Protein AF-A0A357N5H6-F1 (afdb_monomer)

pLDDT: mean 87.53, std 8.75, range [53.56, 96.12]

Foldseek 3Di:
DFDQADDDPPDQADQADESVVRDDLPDPVLVVCVVVVNQKDWRHHDGPAAQWRYKTAIFGSPSDPPRGDDMDTDGHAAQVRHVVQVRDNVSVVVVVVVVVVVVVD

Nearest PDB structures (foldseek):
  3ooq-assembly1_E  TM=6.352E-01  e=6.185E-02  Thermotoga maritima MSB8

Solvent-accessible surface area (backbone atoms only — not comparable to full-atom values): 5976 Å² total; per-residue (Å²): 139,70,86,37,61,64,73,57,87,95,58,46,65,40,72,79,44,53,41,60,81,68,60,64,68,84,44,78,63,39,68,53,40,40,76,75,67,42,60,61,48,75,48,65,22,36,60,51,57,17,35,40,21,4,18,17,30,42,32,49,38,81,69,43,94,77,32,76,48,72,74,44,80,31,70,46,79,39,71,86,25,23,75,88,45,75,37,36,52,67,50,51,48,53,52,50,50,52,54,53,51,66,73,68,108

Secondary structure (DSSP, 8-state):
----EE--TT----TT-BGGGG--TT-THHHHHHHTT--EEEE--EESSSSEEEEEEEEE-S--S--EEEEEEEE--STTT-GGGTT-HHHHHHHHHHHHHHHH-

Structure (mmCIF, N/CA/C/O backbone):
data_AF-A0A357N5H6-F1
#
_entry.id   AF-A0A357N5H6-F1
#
loop_
_atom_site.group_PDB
_atom_site.id
_atom_site.type_symbol
_atom_site.label_atom_id
_atom_site.label_alt_id
_atom_site.label_comp_id
_atom_site.label_asym_id
_atom_site.label_entity_id
_atom_site.label_seq_id
_atom_site.pdbx_PDB_ins_code
_atom_site.Cartn_x
_atom_site.Cartn_y
_atom_site.Cartn_z
_atom_site.occupancy
_atom_site.B_iso_or_equiv
_atom_site.auth_seq_id
_atom_site.auth_comp_id
_atom_site.auth_asym_id
_atom_site.auth_atom_id
_atom_site.pdbx_PDB_model_num
ATOM 1 N N . THR A 1 1 ? 2.128 8.055 -14.127 1.00 53.56 1 THR A N 1
ATOM 2 C CA . THR A 1 1 ? 1.422 8.339 -12.862 1.00 53.56 1 THR A CA 1
ATOM 3 C C . THR A 1 1 ? 0.249 7.387 -12.783 1.00 53.56 1 THR A C 1
ATOM 5 O O . THR A 1 1 ? -0.405 7.204 -13.799 1.00 53.56 1 THR A O 1
ATOM 8 N N . VAL A 1 2 ? 0.074 6.689 -11.659 1.00 74.94 2 VAL A N 1
ATOM 9 C CA . VAL A 1 2 ? -1.033 5.737 -11.453 1.00 74.94 2 VAL A CA 1
ATOM 10 C C . VAL A 1 2 ? -2.074 6.415 -10.573 1.00 74.94 2 VAL A C 1
ATOM 12 O O . VAL A 1 2 ? -1.700 7.035 -9.575 1.00 74.94 2 VAL A O 1
ATOM 15 N N . ASP A 1 3 ? -3.350 6.294 -10.926 1.00 79.88 3 ASP A N 1
ATOM 16 C CA . ASP A 1 3 ? -4.442 6.729 -10.060 1.00 79.88 3 ASP A CA 1
ATOM 17 C C . ASP A 1 3 ? -4.528 5.791 -8.851 1.00 79.88 3 ASP A C 1
ATOM 19 O O . ASP A 1 3 ? -4.859 4.613 -8.969 1.00 79.88 3 ASP A O 1
ATOM 23 N N . SER A 1 4 ? -4.174 6.307 -7.675 1.00 83.56 4 SER A N 1
ATOM 24 C CA . SER A 1 4 ? -4.026 5.512 -6.451 1.00 83.56 4 SER A CA 1
ATOM 25 C C . SER A 1 4 ? -5.181 5.668 -5.467 1.00 83.56 4 SER A C 1
ATOM 27 O O . SER A 1 4 ? -5.103 5.148 -4.359 1.00 83.56 4 SER A O 1
ATOM 29 N N . THR A 1 5 ? -6.236 6.399 -5.831 1.00 80.06 5 THR A N 1
ATOM 30 C CA . THR A 1 5 ? -7.345 6.740 -4.928 1.00 80.06 5 THR A CA 1
ATOM 31 C C . THR A 1 5 ? -8.683 6.314 -5.523 1.00 80.06 5 THR A C 1
ATOM 33 O O . THR A 1 5 ? -8.975 6.630 -6.673 1.00 80.06 5 THR A O 1
ATOM 36 N N . LEU A 1 6 ? -9.529 5.671 -4.714 1.00 77.75 6 LEU A N 1
ATOM 37 C CA . LEU A 1 6 ? -10.918 5.346 -5.045 1.00 77.75 6 LEU A CA 1
ATOM 38 C C . LEU A 1 6 ? -11.873 6.012 -4.044 1.00 77.75 6 LEU A C 1
ATOM 40 O O . LEU A 1 6 ? -11.680 5.910 -2.832 1.00 77.75 6 LEU A O 1
ATOM 44 N N . LYS A 1 7 ? -12.933 6.661 -4.543 1.00 79.44 7 LYS A N 1
ATOM 45 C CA . LYS A 1 7 ? -14.013 7.235 -3.725 1.00 79.44 7 LYS A CA 1
ATOM 46 C C . LYS A 1 7 ? -15.371 6.908 -4.344 1.00 79.44 7 LYS A C 1
ATOM 48 O O . LYS A 1 7 ? -15.659 7.361 -5.446 1.00 79.44 7 LYS A O 1
ATOM 53 N N . ILE A 1 8 ? -16.207 6.146 -3.636 1.00 69.25 8 ILE A N 1
ATOM 54 C CA . ILE A 1 8 ? -17.574 5.807 -4.063 1.00 69.25 8 ILE A CA 1
ATOM 55 C C . ILE A 1 8 ? -18.529 5.973 -2.876 1.00 69.25 8 ILE A C 1
ATOM 57 O O . ILE A 1 8 ? -18.447 5.208 -1.922 1.00 69.25 8 ILE A O 1
ATOM 61 N N . GLY A 1 9 ? -19.445 6.943 -2.985 1.00 72.62 9 GLY A N 1
ATOM 62 C CA . GLY A 1 9 ? -20.684 7.065 -2.201 1.00 72.62 9 GLY A CA 1
ATOM 63 C C . GLY A 1 9 ? -20.626 6.650 -0.724 1.00 72.62 9 GLY A C 1
ATOM 64 O O . GLY A 1 9 ? -19.760 7.091 0.027 1.00 72.62 9 GLY A O 1
ATOM 65 N N . GLU A 1 10 ? -21.597 5.824 -0.326 1.00 70.25 10 GLU A N 1
ATOM 66 C CA . GLU A 1 10 ? -21.883 5.429 1.062 1.00 70.25 10 GLU A CA 1
ATOM 67 C C . GLU A 1 10 ? -20.937 4.360 1.636 1.00 70.25 10 GLU A C 1
ATOM 69 O O . GLU A 1 10 ? -21.008 4.075 2.829 1.00 70.25 10 GLU A O 1
ATOM 74 N N . GLN A 1 11 ? -20.032 3.785 0.829 1.00 70.88 11 GLN A N 1
ATOM 75 C CA . GLN A 1 11 ? -19.095 2.751 1.281 1.00 70.88 11 GLN A CA 1
ATOM 76 C C . GLN A 1 11 ? -17.643 3.262 1.269 1.00 70.88 11 GLN A C 1
ATOM 78 O O . GLN A 1 11 ? -16.914 3.089 0.287 1.00 70.88 11 GLN A O 1
ATOM 83 N N . PRO A 1 12 ? -17.193 3.890 2.369 1.00 71.75 12 PRO A N 1
ATOM 84 C CA . PRO A 1 12 ? -15.921 4.605 2.426 1.00 71.75 12 PRO A CA 1
ATOM 85 C C . PRO A 1 12 ? -14.695 3.700 2.594 1.00 71.75 12 PRO A C 1
ATOM 87 O O . PRO A 1 12 ? -13.576 4.161 2.367 1.00 71.75 12 PRO A O 1
ATOM 90 N N . LEU A 1 13 ? -14.882 2.442 3.010 1.00 81.12 13 LEU A N 1
ATOM 91 C CA . LEU A 1 13 ? -13.812 1.464 3.218 1.00 81.12 13 LEU A CA 1
ATOM 92 C C . LEU A 1 13 ? -13.865 0.407 2.113 1.00 81.12 13 LEU A C 1
ATOM 94 O O . LEU A 1 13 ? -14.874 -0.282 1.976 1.00 81.12 13 LEU A O 1
ATOM 98 N N . ARG A 1 14 ? -12.783 0.293 1.333 1.00 84.75 14 ARG A N 1
ATOM 99 C CA . ARG A 1 14 ? -12.658 -0.629 0.191 1.00 84.75 14 ARG A CA 1
ATOM 100 C C . ARG A 1 14 ? -11.349 -1.423 0.288 1.00 84.75 14 ARG A C 1
ATOM 102 O O . ARG A 1 14 ? -10.403 -1.120 -0.442 1.00 84.75 14 ARG A O 1
ATOM 109 N N . PRO A 1 15 ? -11.234 -2.389 1.221 1.00 89.50 15 PRO A N 1
ATOM 110 C CA . PRO A 1 15 ? -10.023 -3.203 1.364 1.00 89.50 15 PRO A CA 1
ATOM 111 C C . PRO A 1 15 ? -9.685 -4.006 0.099 1.00 89.50 15 PRO A C 1
ATOM 113 O O . PRO A 1 15 ? -8.551 -4.446 -0.055 1.00 89.50 15 PRO A O 1
ATOM 116 N N . GLU A 1 16 ? -10.636 -4.192 -0.814 1.00 90.69 16 GLU A N 1
ATOM 117 C CA . GLU A 1 16 ? -10.457 -4.862 -2.099 1.00 90.69 16 GLU A CA 1
ATOM 118 C C . GLU A 1 16 ? -9.890 -3.966 -3.212 1.00 90.69 16 GLU A C 1
ATOM 120 O O . GLU A 1 16 ? -9.472 -4.487 -4.244 1.00 90.69 16 GLU A O 1
ATOM 125 N N . PHE A 1 17 ? -9.878 -2.637 -3.042 1.00 92.94 17 PHE A N 1
ATOM 126 C CA . PHE A 1 17 ? -9.296 -1.737 -4.040 1.00 92.94 17 PHE A CA 1
ATOM 127 C C . PHE A 1 17 ? -7.797 -2.004 -4.154 1.00 92.94 17 PHE A C 1
ATOM 129 O O . PHE A 1 17 ? -7.077 -1.822 -3.182 1.00 92.94 17 PHE A O 1
ATOM 136 N N . ASP A 1 18 ? -7.324 -2.421 -5.323 1.00 93.75 18 ASP A N 1
ATOM 137 C CA . ASP A 1 18 ? -5.946 -2.859 -5.528 1.00 93.75 18 ASP A CA 1
ATOM 138 C C . ASP A 1 18 ? -5.246 -1.976 -6.565 1.00 93.75 18 ASP A C 1
ATOM 140 O O . ASP A 1 18 ? -5.525 -2.054 -7.764 1.00 93.75 18 ASP A O 1
ATOM 144 N N . VAL A 1 19 ? -4.309 -1.140 -6.103 1.00 94.00 19 VAL A N 1
ATOM 145 C CA . VAL A 1 19 ? -3.561 -0.223 -6.979 1.00 94.00 19 VAL A CA 1
ATOM 146 C C . VAL A 1 19 ? -2.579 -0.961 -7.895 1.00 94.00 19 VAL A C 1
ATOM 148 O O . VAL A 1 19 ? -2.148 -0.416 -8.911 1.00 94.00 19 VAL A O 1
ATOM 151 N N . THR A 1 20 ? -2.216 -2.208 -7.569 1.00 93.50 20 THR A N 1
ATOM 152 C CA . THR A 1 20 ? -1.245 -2.982 -8.356 1.00 93.50 20 THR A CA 1
ATOM 153 C C . THR A 1 20 ? -1.782 -3.347 -9.738 1.00 93.50 20 THR A C 1
ATOM 155 O O . THR A 1 20 ? -1.004 -3.455 -10.681 1.00 93.50 20 THR A O 1
ATOM 158 N N . LEU A 1 21 ? -3.108 -3.426 -9.891 1.00 92.19 21 LEU A N 1
ATOM 159 C CA . LEU A 1 21 ? -3.775 -3.699 -11.168 1.00 92.19 21 LEU A CA 1
ATOM 160 C C . LEU A 1 21 ? -3.549 -2.602 -12.214 1.00 92.19 21 LEU A C 1
ATOM 162 O O . LEU A 1 21 ? -3.641 -2.862 -13.410 1.00 92.19 21 LEU A O 1
ATOM 166 N N . ALA A 1 22 ? -3.253 -1.380 -11.773 1.00 91.69 22 ALA A N 1
ATOM 167 C CA . ALA A 1 22 ? -2.984 -0.250 -12.653 1.00 91.69 22 ALA A CA 1
ATOM 168 C C . ALA A 1 22 ? -1.483 -0.072 -12.962 1.00 91.69 22 ALA A C 1
ATOM 170 O O . ALA A 1 22 ? -1.095 0.869 -13.659 1.00 91.69 22 ALA A O 1
ATOM 171 N N . TYR A 1 23 ? -0.616 -0.952 -12.448 1.00 91.81 23 TYR A N 1
ATOM 172 C CA . TYR A 1 23 ? 0.810 -0.913 -12.747 1.00 91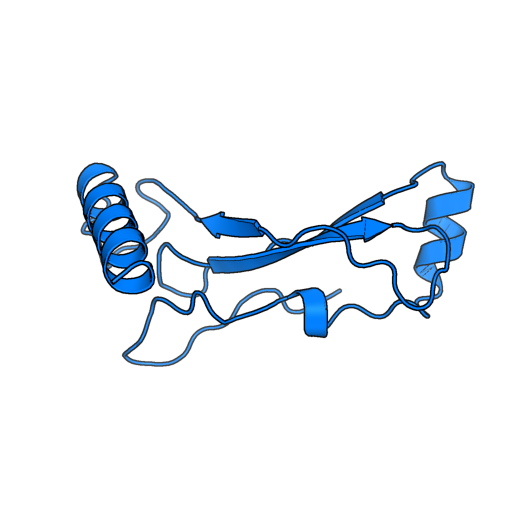.81 23 TYR A CA 1
ATOM 173 C C . TYR A 1 23 ? 1.098 -1.408 -14.169 1.00 91.81 23 TYR A C 1
ATOM 175 O O . TYR A 1 23 ? 0.636 -2.469 -14.579 1.00 91.81 23 TYR A O 1
ATOM 183 N N . ASN A 1 24 ? 1.922 -0.660 -14.909 1.00 92.31 24 ASN A N 1
ATOM 184 C CA . ASN A 1 24 ? 2.385 -1.053 -16.237 1.00 92.31 24 ASN A CA 1
ATOM 185 C C . ASN A 1 24 ? 3.847 -1.552 -16.182 1.00 92.31 24 ASN A C 1
ATOM 187 O O . ASN A 1 24 ? 4.755 -0.712 -16.143 1.00 92.31 24 ASN A O 1
ATOM 191 N N . PRO A 1 25 ? 4.102 -2.877 -16.246 1.00 91.56 25 PRO A N 1
ATOM 192 C CA . PRO A 1 25 ? 5.459 -3.431 -16.248 1.00 91.56 25 PRO A CA 1
ATOM 193 C C . PRO A 1 25 ? 6.244 -3.126 -17.534 1.00 91.56 25 PRO A C 1
ATOM 195 O O . PRO A 1 25 ? 7.466 -3.229 -17.544 1.00 91.56 25 PRO A O 1
ATOM 198 N N . ALA A 1 26 ? 5.574 -2.703 -18.611 1.00 91.94 26 ALA A N 1
ATOM 199 C CA . ALA A 1 26 ? 6.204 -2.298 -19.869 1.00 91.94 26 ALA A CA 1
ATOM 200 C C . ALA A 1 26 ? 6.533 -0.792 -19.924 1.00 91.94 26 ALA A C 1
AT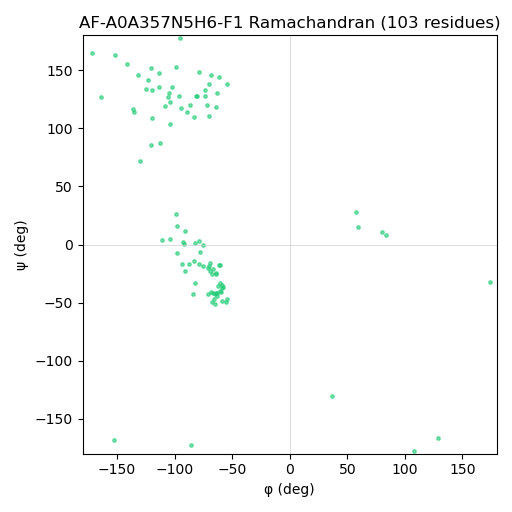OM 202 O O . ALA A 1 26 ? 6.831 -0.249 -20.989 1.00 91.94 26 ALA A O 1
ATOM 203 N N . SER A 1 27 ? 6.452 -0.081 -18.796 1.00 92.69 27 SER A N 1
ATOM 204 C CA . SER A 1 27 ? 6.755 1.349 -18.744 1.00 92.69 27 SER A CA 1
ATOM 205 C C . SER A 1 27 ? 8.216 1.640 -19.106 1.00 92.69 27 SER A C 1
ATOM 207 O O . SER A 1 27 ? 9.143 1.099 -18.504 1.00 92.69 27 SER A O 1
ATOM 209 N N . VAL A 1 28 ? 8.428 2.592 -20.020 1.00 94.25 28 VAL A N 1
ATOM 210 C CA . VAL A 1 28 ? 9.764 3.078 -20.422 1.00 94.25 28 VAL A CA 1
ATOM 211 C C . VAL A 1 28 ? 10.559 3.702 -19.271 1.00 94.25 28 VAL A C 1
ATOM 213 O O . VAL A 1 28 ? 11.776 3.828 -19.362 1.00 94.25 28 VAL A O 1
ATOM 216 N N . LEU A 1 29 ? 9.893 4.068 -18.171 1.00 92.25 29 LEU A N 1
ATOM 217 C CA . LEU A 1 29 ? 10.549 4.604 -16.978 1.00 92.25 29 LEU A CA 1
ATOM 218 C C . LEU A 1 29 ? 11.257 3.521 -16.152 1.00 92.25 29 LEU A C 1
ATOM 220 O O . LEU A 1 29 ? 12.128 3.851 -15.354 1.00 92.25 29 LEU A O 1
ATOM 224 N N . ILE A 1 30 ? 10.918 2.239 -16.338 1.00 94.12 30 ILE A N 1
ATOM 225 C CA . ILE A 1 30 ? 11.521 1.135 -15.577 1.00 94.12 30 ILE A CA 1
ATOM 226 C C . ILE A 1 30 ? 13.006 0.957 -15.947 1.00 94.12 30 ILE A C 1
ATOM 228 O O . ILE A 1 30 ? 13.833 0.971 -15.034 1.00 94.12 30 ILE A O 1
ATOM 232 N N . PRO A 1 31 ? 13.402 0.877 -17.239 1.00 93.25 31 PRO A N 1
ATOM 233 C CA . PRO A 1 31 ? 14.818 0.870 -17.614 1.00 93.25 31 PRO A CA 1
ATOM 234 C C . PRO A 1 31 ? 15.597 2.098 -17.129 1.00 93.25 31 PRO A C 1
ATOM 236 O O . PRO A 1 31 ? 16.746 1.955 -16.722 1.00 93.25 31 PRO A O 1
ATOM 239 N N . VAL A 1 32 ? 14.976 3.284 -17.134 1.00 95.19 32 VAL A N 1
ATOM 240 C CA . VAL A 1 32 ? 15.611 4.524 -16.651 1.00 95.19 32 VAL A CA 1
ATOM 241 C C . VAL A 1 32 ? 15.891 4.432 -15.150 1.00 95.19 32 VAL A C 1
ATOM 243 O O . VAL A 1 32 ? 17.034 4.578 -14.735 1.00 95.19 32 VAL A O 1
ATOM 246 N N . ALA A 1 33 ? 14.888 4.069 -14.346 1.00 93.44 33 ALA A N 1
ATOM 247 C CA . ALA A 1 33 ? 15.048 3.910 -12.900 1.00 93.44 33 ALA A CA 1
ATOM 248 C C . ALA A 1 33 ? 16.119 2.864 -12.532 1.00 93.44 33 ALA A C 1
ATOM 250 O O . ALA A 1 33 ? 16.859 3.046 -11.566 1.00 93.44 33 ALA A O 1
ATOM 251 N N . ARG A 1 34 ? 16.250 1.785 -13.319 1.00 93.62 34 ARG A N 1
ATOM 252 C CA . ARG A 1 34 ? 17.319 0.790 -13.134 1.00 93.62 34 ARG A CA 1
ATOM 253 C C . ARG A 1 34 ? 18.711 1.335 -13.417 1.00 93.62 34 ARG A C 1
ATOM 255 O O . ARG A 1 34 ? 19.638 0.963 -12.702 1.00 93.62 34 ARG A O 1
ATOM 262 N N . LEU A 1 35 ? 18.873 2.136 -14.473 1.00 95.38 35 LEU A N 1
ATOM 263 C CA . LEU A 1 35 ? 20.156 2.776 -14.788 1.00 95.38 35 LEU A CA 1
ATOM 264 C C . LEU A 1 35 ? 20.599 3.689 -13.638 1.00 95.38 35 LEU A C 1
ATOM 266 O O . LEU A 1 35 ? 21.784 3.729 -13.322 1.00 95.38 35 LEU A O 1
ATOM 270 N N . ASP A 1 36 ? 19.634 4.303 -12.952 1.00 94.81 36 ASP A N 1
ATOM 271 C CA . ASP A 1 36 ? 19.846 5.098 -11.738 1.00 94.81 36 ASP A CA 1
ATOM 272 C C . ASP A 1 36 ? 20.030 4.245 -10.459 1.00 94.81 36 ASP A C 1
ATOM 274 O O . ASP A 1 36 ? 20.165 4.779 -9.359 1.00 94.81 36 ASP A O 1
ATOM 278 N N . GLY A 1 37 ? 20.042 2.911 -10.571 1.00 95.44 37 GLY A N 1
ATOM 279 C CA . GLY A 1 37 ? 20.268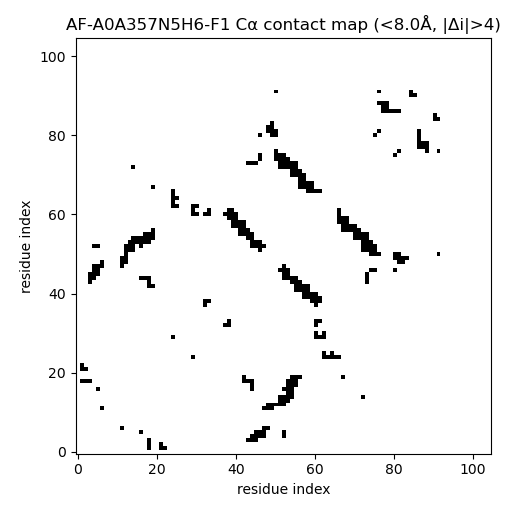 1.981 -9.458 1.00 95.44 37 GLY A CA 1
ATOM 280 C C . GLY A 1 37 ? 19.031 1.651 -8.611 1.00 95.44 37 GLY A C 1
ATOM 281 O O . GLY A 1 37 ? 19.152 0.970 -7.591 1.00 95.44 37 GLY A O 1
ATOM 282 N N . ILE A 1 38 ? 17.832 2.081 -9.013 1.00 95.88 38 ILE A N 1
ATOM 283 C CA . ILE A 1 38 ? 16.5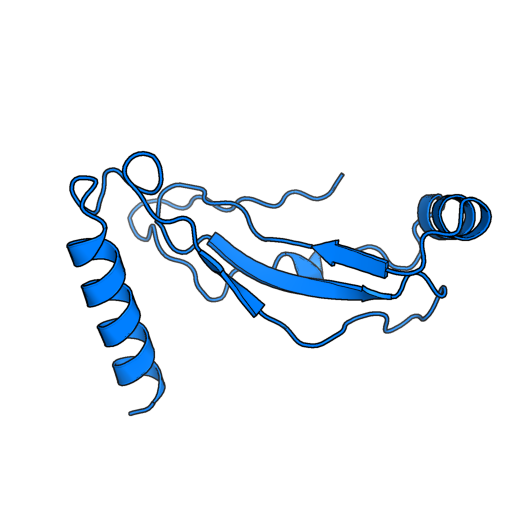82 1.794 -8.299 1.00 95.88 38 ILE A CA 1
ATOM 284 C C . ILE A 1 38 ? 16.071 0.404 -8.709 1.00 95.88 38 ILE A C 1
ATOM 286 O O . ILE A 1 38 ? 15.618 0.191 -9.832 1.00 95.88 38 ILE A O 1
ATOM 290 N N . GLY A 1 39 ? 16.134 -0.562 -7.787 1.00 94.00 39 GLY A N 1
ATOM 291 C CA . GLY A 1 39 ? 15.751 -1.960 -8.050 1.00 94.00 39 GLY A CA 1
ATOM 292 C C . GLY A 1 39 ? 14.304 -2.328 -7.706 1.00 94.00 39 GLY A C 1
ATOM 293 O O . GLY A 1 39 ? 13.808 -3.361 -8.158 1.00 94.00 39 GLY A O 1
ATOM 294 N N . PHE A 1 40 ? 13.617 -1.509 -6.911 1.00 94.44 40 PHE A N 1
ATOM 295 C CA . PHE A 1 40 ? 12.241 -1.760 -6.488 1.00 94.44 40 PHE A CA 1
ATOM 296 C C . PHE A 1 40 ? 11.497 -0.454 -6.210 1.00 94.44 40 PHE A C 1
ATOM 298 O O . PHE A 1 40 ? 12.102 0.598 -6.006 1.00 94.44 40 PHE A O 1
ATOM 305 N N . THR A 1 41 ? 10.173 -0.532 -6.168 1.00 92.88 41 THR A N 1
ATOM 306 C CA . THR A 1 41 ? 9.310 0.560 -5.712 1.00 92.88 41 THR A CA 1
ATOM 307 C C . THR A 1 41 ? 8.138 0.007 -4.911 1.00 92.88 41 THR A C 1
ATOM 309 O O . THR A 1 41 ? 7.767 -1.150 -5.082 1.00 92.88 41 THR A O 1
ATOM 312 N N . ALA A 1 42 ? 7.552 0.812 -4.029 1.00 93.12 42 ALA A N 1
ATOM 313 C CA . ALA A 1 42 ? 6.327 0.455 -3.326 1.00 93.12 42 ALA A CA 1
ATOM 314 C C . ALA A 1 42 ? 5.151 1.210 -3.950 1.00 93.12 42 ALA A C 1
ATOM 316 O O . ALA A 1 42 ? 5.145 2.440 -3.989 1.00 93.12 42 ALA A O 1
ATOM 317 N N . LEU A 1 43 ? 4.145 0.472 -4.415 1.00 93.94 43 LEU A N 1
ATOM 318 C CA . LEU A 1 43 ? 2.868 1.038 -4.828 1.00 93.94 43 LEU A CA 1
ATOM 319 C C . LEU A 1 43 ? 1.913 0.967 -3.647 1.00 93.94 43 LEU A C 1
ATOM 321 O O . LEU A 1 43 ? 1.598 -0.124 -3.180 1.00 93.94 43 LEU A O 1
ATOM 325 N N . GLY A 1 44 ? 1.473 2.125 -3.167 1.00 92.56 44 GLY A N 1
ATOM 326 C CA . GLY A 1 44 ? 0.508 2.231 -2.081 1.00 92.56 44 GLY A CA 1
ATOM 327 C C . GLY A 1 44 ? -0.807 2.817 -2.563 1.00 92.56 44 GLY A C 1
ATOM 328 O O . GLY A 1 44 ? -0.815 3.811 -3.292 1.00 92.56 44 GLY A O 1
ATOM 329 N N . ALA A 1 45 ? -1.915 2.217 -2.132 1.00 92.81 45 ALA A N 1
ATOM 330 C CA . ALA A 1 45 ? -3.223 2.839 -2.263 1.00 92.81 45 ALA A CA 1
ATOM 331 C C . ALA A 1 45 ? -3.315 4.065 -1.339 1.00 92.81 45 ALA A C 1
ATOM 333 O O . ALA A 1 45 ? -2.758 4.084 -0.237 1.00 92.81 45 ALA A O 1
ATOM 334 N N . ALA A 1 46 ? -4.040 5.085 -1.785 1.00 88.44 46 ALA A N 1
ATOM 335 C CA . ALA A 1 46 ? -4.304 6.313 -1.055 1.00 88.44 46 ALA A CA 1
ATOM 336 C C . ALA A 1 46 ? -5.793 6.426 -0.693 1.00 88.44 46 ALA A C 1
ATOM 338 O O . ALA A 1 46 ? -6.681 5.944 -1.394 1.00 88.44 46 ALA A O 1
ATOM 339 N N . THR A 1 47 ? -6.074 7.058 0.447 1.00 83.56 47 THR A N 1
ATOM 340 C CA . THR A 1 47 ? -7.434 7.162 0.991 1.00 83.56 47 THR A CA 1
ATOM 341 C C . THR A 1 47 ? -8.299 8.141 0.205 1.00 83.56 47 THR A C 1
ATOM 343 O O . THR A 1 47 ? -7.935 9.313 0.099 1.00 83.56 47 THR A O 1
ATOM 346 N N . GLY A 1 48 ? -9.483 7.704 -0.237 1.00 75.69 48 GLY A N 1
ATOM 347 C CA . GLY A 1 48 ? -10.491 8.560 -0.884 1.00 75.69 48 GLY A CA 1
ATOM 348 C C . GLY A 1 48 ? -11.620 9.065 0.027 1.00 75.69 48 GLY A C 1
ATOM 349 O O . GLY A 1 48 ? -12.414 9.906 -0.394 1.00 75.69 48 GLY A O 1
ATOM 350 N N . GLY A 1 49 ? -11.711 8.589 1.274 1.00 75.56 49 GLY A N 1
ATOM 351 C CA . GLY A 1 49 ? -12.744 9.019 2.233 1.00 75.56 49 GLY A CA 1
ATOM 352 C C . GLY A 1 49 ? -12.759 8.235 3.551 1.00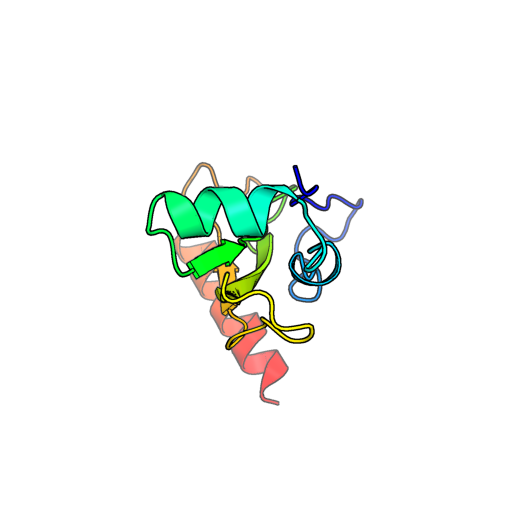 75.56 49 GLY A C 1
ATOM 353 O O . GLY A 1 49 ? -13.038 8.801 4.607 1.00 75.56 49 GLY A O 1
ATOM 354 N N . GLY A 1 50 ? -12.403 6.950 3.513 1.00 82.75 50 GLY A N 1
ATOM 355 C CA . GLY A 1 50 ? -12.176 6.126 4.701 1.00 82.75 50 GLY A CA 1
ATOM 356 C C . GLY A 1 50 ? -10.709 6.055 5.133 1.00 82.75 50 GLY A C 1
ATOM 357 O O . GLY A 1 50 ? -9.822 6.592 4.473 1.00 82.75 50 GLY A O 1
ATOM 358 N N . PHE A 1 51 ? -10.459 5.355 6.244 1.00 88.06 51 PHE A N 1
ATOM 359 C CA . PHE A 1 51 ? -9.114 5.143 6.797 1.00 88.06 51 PHE A CA 1
ATOM 360 C C . PHE A 1 51 ? -8.409 3.902 6.202 1.00 88.06 51 PHE A C 1
ATOM 362 O O . PHE A 1 51 ? -7.185 3.790 6.268 1.00 88.06 51 PHE A O 1
ATOM 369 N N . VAL A 1 52 ? -9.164 2.996 5.570 1.00 90.88 52 VAL A N 1
ATOM 370 C CA . VAL A 1 52 ? -8.640 1.894 4.748 1.00 90.88 52 VAL A CA 1
ATOM 371 C C . VAL A 1 52 ? -8.492 2.399 3.315 1.00 90.88 52 VAL A C 1
ATOM 373 O O . VAL A 1 52 ? -9.490 2.728 2.677 1.00 90.88 52 VAL A O 1
ATOM 376 N N . ALA A 1 53 ? -7.258 2.485 2.819 1.00 90.38 53 ALA A N 1
ATOM 377 C CA . ALA A 1 53 ? -6.973 3.019 1.489 1.00 90.38 53 ALA A CA 1
ATOM 378 C C . ALA A 1 53 ? -7.163 1.979 0.376 1.00 90.38 53 ALA A C 1
ATOM 380 O O . ALA A 1 53 ? -7.556 2.338 -0.728 1.00 90.38 53 ALA A O 1
ATOM 381 N N . GLY A 1 54 ? -6.877 0.710 0.674 1.00 92.88 54 GLY A N 1
ATOM 382 C CA . GLY A 1 54 ? -6.853 -0.390 -0.288 1.00 92.88 54 GLY A CA 1
ATOM 383 C C . GLY A 1 54 ? -5.551 -1.179 -0.188 1.00 92.88 54 GLY A C 1
ATOM 384 O O . GLY A 1 54 ? -4.797 -1.043 0.775 1.00 92.88 54 GLY A O 1
ATOM 385 N N . GLN A 1 55 ? -5.279 -2.011 -1.178 1.00 95.00 55 GLN A N 1
ATOM 386 C CA . GLN A 1 55 ? -4.095 -2.844 -1.294 1.00 95.00 55 GLN A CA 1
ATOM 387 C C . GLN A 1 55 ? -3.060 -2.216 -2.216 1.00 95.00 55 GLN A C 1
ATOM 389 O O . GLN A 1 55 ? -3.370 -1.479 -3.153 1.00 95.00 55 GLN A O 1
ATOM 394 N N . GLY A 1 56 ? -1.813 -2.563 -1.943 1.00 95.56 56 GLY A N 1
ATOM 395 C CA . GLY A 1 56 ? -0.668 -2.260 -2.776 1.00 95.56 56 GLY A CA 1
ATOM 396 C C . GLY A 1 56 ? 0.419 -3.307 -2.583 1.00 95.56 56 GLY A C 1
ATOM 397 O O . GLY A 1 56 ? 0.191 -4.350 -1.969 1.00 95.56 56 GLY A O 1
ATOM 398 N N . GLY A 1 57 ? 1.616 -3.039 -3.086 1.00 94.81 57 GLY A N 1
ATOM 399 C CA . GLY A 1 57 ? 2.705 -4.005 -3.018 1.00 94.81 57 GLY A CA 1
ATOM 400 C C . GLY A 1 57 ? 4.039 -3.439 -3.467 1.00 94.81 57 GLY A C 1
ATOM 401 O O . GLY A 1 57 ? 4.117 -2.379 -4.094 1.00 94.81 57 GLY A O 1
ATOM 402 N N . VAL A 1 58 ? 5.098 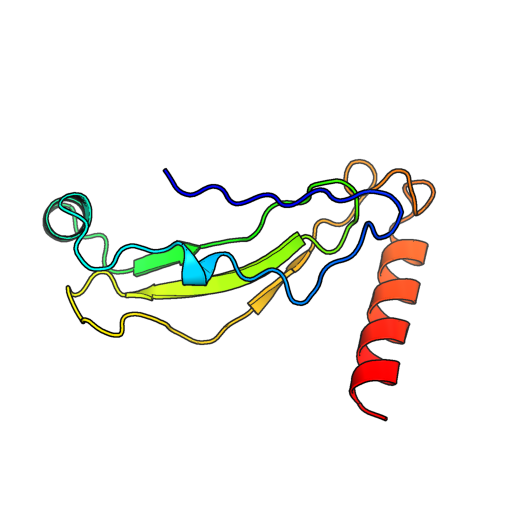-4.168 -3.132 1.00 94.50 58 VAL A N 1
ATOM 403 C CA . VAL A 1 58 ? 6.441 -3.887 -3.640 1.00 94.50 58 VAL A CA 1
ATOM 404 C C . VAL A 1 58 ? 6.561 -4.473 -5.042 1.00 94.50 58 VAL A C 1
ATOM 406 O O . VAL A 1 58 ? 6.289 -5.653 -5.242 1.00 94.50 58 VAL A O 1
ATOM 409 N N . MET A 1 59 ? 6.988 -3.650 -5.994 1.00 94.12 59 MET A N 1
ATOM 410 C CA . MET A 1 59 ? 7.263 -4.042 -7.371 1.00 94.12 59 MET A CA 1
ATOM 411 C C . MET A 1 59 ? 8.763 -4.117 -7.596 1.00 94.12 59 MET A C 1
ATOM 413 O O . MET A 1 59 ? 9.492 -3.169 -7.290 1.00 94.12 59 MET A O 1
ATOM 417 N N . ARG A 1 60 ? 9.220 -5.225 -8.177 1.00 94.19 60 ARG A N 1
ATOM 418 C CA . ARG A 1 60 ? 10.565 -5.316 -8.746 1.00 94.19 60 ARG A CA 1
ATOM 419 C C . ARG A 1 60 ? 10.636 -4.457 -10.001 1.00 94.19 60 ARG A C 1
ATOM 421 O O . ARG A 1 60 ? 9.733 -4.475 -10.827 1.00 94.19 60 ARG A O 1
ATOM 428 N N . LEU A 1 61 ? 11.732 -3.728 -10.165 1.00 94.88 61 LEU A N 1
ATOM 429 C CA . LEU A 1 61 ? 11.997 -2.950 -11.376 1.00 94.88 61 LEU A CA 1
ATOM 430 C C . LEU A 1 61 ? 12.946 -3.690 -12.319 1.00 94.88 61 LEU A C 1
ATOM 432 O O . LEU A 1 61 ? 13.657 -3.069 -13.087 1.00 94.88 61 LEU A O 1
ATOM 436 N N . ASP A 1 62 ? 12.988 -5.017 -12.275 1.00 91.31 62 ASP A N 1
ATOM 437 C CA . ASP A 1 62 ? 13.917 -5.858 -13.036 1.00 91.31 62 ASP A CA 1
ATOM 438 C C . ASP A 1 62 ? 13.485 -6.129 -14.490 1.00 91.31 62 ASP A C 1
ATOM 440 O O . ASP A 1 62 ? 14.201 -6.814 -15.221 1.00 91.31 62 ASP A O 1
ATOM 444 N N . GLY A 1 63 ? 12.351 -5.574 -14.921 1.00 86.62 63 GLY A N 1
ATOM 445 C CA . GLY A 1 63 ? 11.782 -5.787 -16.253 1.00 86.62 63 GLY A CA 1
ATOM 446 C C . GLY A 1 63 ? 11.016 -7.106 -16.406 1.00 86.62 63 GLY A C 1
ATOM 447 O O . GLY A 1 63 ? 10.682 -7.470 -17.531 1.00 86.62 63 GLY A O 1
ATOM 448 N N . SER A 1 64 ? 10.742 -7.823 -15.309 1.00 88.56 64 SER A N 1
ATOM 449 C CA . SER A 1 64 ? 9.871 -9.002 -15.323 1.00 88.56 64 SER A CA 1
ATOM 450 C C . SER A 1 64 ? 8.449 -8.639 -15.766 1.00 88.56 64 SER A C 1
ATOM 452 O O . SER A 1 64 ? 7.921 -7.587 -15.402 1.00 88.56 64 SER A O 1
ATOM 454 N N . ALA A 1 65 ? 7.803 -9.545 -16.506 1.00 88.00 65 ALA A N 1
ATOM 455 C CA . ALA A 1 65 ? 6.375 -9.447 -16.818 1.00 88.00 65 ALA A CA 1
ATOM 456 C C . ALA A 1 65 ? 5.488 -9.668 -15.579 1.00 88.00 65 ALA A C 1
ATOM 458 O O . ALA A 1 65 ? 4.358 -9.188 -15.547 1.00 88.00 65 ALA A O 1
ATOM 459 N N . ASP A 1 66 ? 6.021 -10.345 -14.558 1.00 90.50 66 ASP A N 1
ATOM 460 C CA . ASP A 1 66 ? 5.409 -10.494 -13.239 1.00 90.50 66 ASP A CA 1
ATOM 461 C C . ASP A 1 66 ? 6.352 -9.918 -12.166 1.00 90.50 66 ASP A C 1
ATOM 463 O O . ASP A 1 66 ? 7.223 -10.622 -11.641 1.00 90.50 66 ASP A O 1
ATOM 467 N N . PRO A 1 67 ? 6.287 -8.599 -11.915 1.00 92.50 67 PRO A N 1
ATOM 468 C CA . PRO A 1 67 ? 7.145 -7.931 -10.941 1.00 92.50 67 PRO A CA 1
ATOM 469 C C . PRO A 1 67 ? 6.523 -7.859 -9.539 1.00 92.50 67 PRO A C 1
ATOM 471 O O . PRO A 1 67 ? 7.140 -7.270 -8.643 1.00 92.50 67 PRO A O 1
ATOM 474 N N . ILE A 1 68 ? 5.312 -8.399 -9.349 1.00 92.31 68 ILE A N 1
ATOM 475 C CA . ILE A 1 68 ? 4.514 -8.234 -8.131 1.00 92.31 68 ILE A CA 1
ATOM 476 C C . ILE A 1 68 ? 5.118 -9.037 -6.975 1.00 92.31 68 ILE A C 1
ATOM 478 O O . ILE A 1 68 ? 5.236 -10.259 -7.017 1.00 92.31 68 ILE A O 1
ATOM 482 N N . GLY A 1 69 ? 5.485 -8.331 -5.905 1.00 90.69 69 GLY A N 1
ATOM 483 C CA . GLY A 1 69 ? 5.803 -8.924 -4.611 1.00 90.69 69 GLY A CA 1
ATOM 484 C C . GLY A 1 69 ? 4.561 -9.149 -3.734 1.00 90.69 69 GLY A C 1
ATOM 485 O O . GLY A 1 69 ? 3.426 -8.945 -4.171 1.00 90.69 69 GLY A O 1
ATOM 486 N N . PRO A 1 70 ? 4.754 -9.540 -2.461 1.00 91.88 70 PRO A N 1
ATOM 487 C CA . PRO A 1 70 ? 3.657 -9.701 -1.512 1.00 91.88 70 PRO A CA 1
ATOM 488 C C . PRO A 1 70 ? 2.805 -8.435 -1.388 1.00 91.88 70 PRO A C 1
ATOM 490 O O . PRO A 1 70 ? 3.325 -7.317 -1.312 1.00 91.88 70 PRO A O 1
ATOM 493 N N . ARG A 1 71 ? 1.485 -8.628 -1.341 1.00 92.12 71 ARG A N 1
ATOM 494 C CA . ARG A 1 71 ? 0.523 -7.539 -1.168 1.00 92.12 71 ARG A CA 1
ATOM 495 C C . ARG A 1 71 ? 0.452 -7.105 0.289 1.00 92.12 71 ARG A C 1
ATOM 497 O O . ARG A 1 71 ? 0.586 -7.919 1.201 1.00 92.12 71 ARG A O 1
ATOM 504 N N . ALA A 1 72 ? 0.185 -5.823 0.494 1.00 93.31 72 ALA A N 1
ATOM 505 C CA . ALA A 1 72 ? -0.062 -5.235 1.800 1.00 93.31 72 ALA A CA 1
ATOM 506 C C . ALA A 1 72 ? -1.318 -4.364 1.754 1.00 93.31 72 ALA A C 1
ATOM 508 O O . ALA A 1 72 ? -1.597 -3.709 0.747 1.00 93.31 72 ALA A O 1
ATOM 509 N N . LEU A 1 73 ? -2.058 -4.336 2.862 1.00 93.88 73 LEU A N 1
ATOM 510 C CA . LEU A 1 73 ? -3.147 -3.388 3.060 1.00 93.88 73 LEU A CA 1
ATOM 511 C C . LEU A 1 73 ? -2.569 -2.046 3.525 1.00 93.88 73 LEU A C 1
ATOM 513 O O . LEU A 1 73 ? -1.817 -1.986 4.497 1.00 93.88 73 LEU A O 1
ATOM 517 N N . PHE A 1 74 ? -2.941 -0.968 2.843 1.00 92.62 74 PHE A N 1
ATOM 518 C CA . PHE A 1 74 ? -2.543 0.395 3.163 1.00 92.62 74 PHE A CA 1
ATOM 519 C C . PHE A 1 74 ? -3.634 1.069 3.989 1.00 92.62 74 PHE A C 1
ATOM 521 O O . PHE A 1 74 ? -4.812 1.104 3.622 1.00 92.62 74 PHE A O 1
ATOM 528 N N . LEU A 1 75 ? -3.216 1.622 5.122 1.00 91.81 75 LEU A N 1
ATOM 529 C CA . LEU A 1 75 ? -4.076 2.301 6.077 1.00 91.81 75 LEU A CA 1
ATOM 530 C C . LEU A 1 75 ? -3.561 3.717 6.287 1.00 91.81 75 LEU A C 1
ATOM 532 O O . LEU A 1 75 ? -2.356 3.946 6.399 1.00 91.81 75 LEU A O 1
ATOM 536 N N . ARG A 1 76 ? -4.480 4.662 6.422 1.00 88.81 76 ARG A N 1
ATOM 537 C CA . ARG A 1 76 ? -4.189 5.978 6.978 1.00 88.81 76 ARG A CA 1
ATOM 538 C C . ARG A 1 76 ? -4.777 6.002 8.374 1.00 88.81 76 ARG A C 1
ATOM 540 O O . ARG A 1 76 ? -5.949 5.707 8.543 1.00 88.81 76 ARG A O 1
ATOM 547 N N . LEU A 1 77 ? -3.982 6.351 9.374 1.00 87.75 77 LEU A N 1
ATOM 548 C CA . LEU A 1 77 ? -4.440 6.454 10.759 1.00 87.75 77 LEU A CA 1
ATOM 549 C C . LEU A 1 77 ? -4.215 7.872 11.274 1.00 87.75 77 LEU A C 1
ATOM 551 O O . LEU A 1 77 ? -3.302 8.572 10.837 1.00 87.75 77 LEU A O 1
ATOM 555 N N . GLY A 1 78 ? -5.042 8.298 12.223 1.00 84.62 78 GLY A N 1
ATOM 556 C CA . GLY A 1 78 ? -4.964 9.624 12.829 1.00 84.62 78 GLY A CA 1
ATOM 557 C C . GLY A 1 78 ? -6.078 10.577 12.413 1.00 84.62 78 GLY A C 1
ATOM 558 O O . GLY A 1 78 ? -6.987 10.231 11.664 1.00 84.62 78 GLY A O 1
ATOM 559 N N . ALA A 1 79 ? -5.977 11.804 12.923 1.00 76.00 79 ALA A N 1
ATOM 560 C CA . ALA A 1 79 ? -7.013 12.833 12.830 1.00 76.00 79 ALA A CA 1
ATOM 561 C C . ALA A 1 79 ? -7.146 13.498 11.449 1.00 76.00 79 ALA A C 1
ATOM 563 O O . ALA A 1 79 ? -7.951 14.401 11.267 1.00 76.00 79 ALA A O 1
ATOM 564 N N . ALA A 1 80 ? -6.328 13.094 10.480 1.00 74.06 80 ALA A N 1
ATOM 565 C CA . ALA A 1 80 ? -6.491 13.482 9.083 1.00 74.06 80 ALA A CA 1
ATOM 566 C C . ALA A 1 80 ? -6.906 12.286 8.216 1.00 74.06 80 ALA A C 1
ATOM 568 O O . ALA A 1 80 ? -6.923 12.401 6.995 1.00 74.06 80 ALA A O 1
ATOM 569 N N . ALA A 1 81 ? -7.133 11.115 8.820 1.00 69.50 81 ALA A N 1
ATOM 570 C CA . ALA A 1 81 ? -7.354 9.882 8.082 1.00 69.50 81 ALA A CA 1
ATOM 571 C C . ALA A 1 81 ? -8.801 9.705 7.642 1.00 69.50 81 ALA A C 1
ATOM 573 O O . ALA A 1 81 ? -9.038 9.288 6.513 1.00 69.50 81 ALA A O 1
ATOM 574 N N . SER A 1 82 ? -9.759 10.003 8.521 1.00 69.12 82 SER A N 1
ATOM 575 C CA . SER A 1 82 ? -11.171 9.910 8.180 1.00 69.12 82 SER A CA 1
ATOM 576 C C . SER A 1 82 ? -12.034 10.668 9.181 1.00 69.12 82 SER A C 1
ATOM 578 O O . SER A 1 82 ? -11.990 10.412 10.385 1.00 69.12 82 SER A O 1
ATOM 580 N N . GLU A 1 83 ? -12.877 11.559 8.664 1.00 64.25 83 GLU A N 1
ATOM 581 C CA . GLU A 1 83 ? -13.927 12.217 9.451 1.00 64.25 83 GLU A CA 1
ATOM 582 C C . GLU A 1 83 ? -14.969 11.214 9.965 1.00 64.25 83 GLU A C 1
ATOM 584 O O . GLU A 1 83 ? -15.551 11.414 11.027 1.00 64.25 83 GLU A O 1
ATOM 589 N N . LEU A 1 84 ? -15.130 10.080 9.276 1.00 66.12 84 LEU A N 1
ATOM 590 C CA . LEU A 1 84 ? -16.115 9.046 9.598 1.00 66.12 84 LEU A CA 1
ATOM 591 C C . LEU A 1 84 ? -15.839 8.331 10.924 1.00 66.12 84 LEU A C 1
ATOM 593 O O . LEU A 1 84 ? -16.751 7.761 11.512 1.00 66.12 84 LEU A O 1
ATOM 597 N N . THR A 1 85 ? -14.599 8.365 11.419 1.00 69.88 85 THR A N 1
ATOM 598 C CA . THR A 1 85 ? -14.232 7.779 12.719 1.00 69.88 85 THR A CA 1
ATOM 599 C C . THR A 1 85 ? -14.180 8.825 13.835 1.00 69.88 85 THR A C 1
ATOM 601 O O . THR A 1 85 ? -13.525 8.603 14.856 1.00 69.88 85 THR A O 1
ATOM 604 N N . GLY A 1 86 ? -14.761 10.012 13.615 1.00 72.81 86 GLY A N 1
ATOM 605 C CA . GLY A 1 86 ? -14.692 11.138 14.552 1.00 72.81 86 GLY A CA 1
ATOM 606 C C . GLY A 1 86 ? -13.256 11.567 14.865 1.00 72.81 86 GLY A C 1
ATOM 607 O O . GLY A 1 86 ? -12.975 12.017 15.971 1.00 72.81 86 GLY A O 1
ATOM 608 N N . GLN A 1 87 ? -12.322 11.345 13.930 1.00 79.12 87 GLN A N 1
ATOM 609 C CA . GLN A 1 87 ? -10.881 11.580 14.101 1.00 79.12 87 GLN A CA 1
ATOM 610 C C . GLN A 1 87 ? -10.201 10.799 15.242 1.00 79.12 87 GLN A C 1
ATOM 612 O O . GLN A 1 87 ? -9.053 11.075 15.602 1.00 79.12 87 GLN A O 1
ATOM 617 N N . SER A 1 88 ? -10.863 9.770 15.778 1.00 87.00 88 SER A N 1
ATOM 618 C CA . SER A 1 88 ? -10.325 8.923 16.841 1.00 87.00 88 SER A CA 1
ATOM 619 C C . SER A 1 88 ? -9.493 7.767 16.285 1.00 87.00 88 SER A C 1
ATOM 621 O O . SER A 1 88 ? -10.002 6.892 15.582 1.00 87.00 88 SER A O 1
ATOM 623 N N . ARG A 1 89 ? -8.210 7.703 16.669 1.00 89.75 89 ARG A N 1
ATOM 624 C CA . ARG A 1 89 ? -7.343 6.545 16.371 1.00 89.75 89 ARG A CA 1
ATOM 625 C C . ARG A 1 89 ? -7.848 5.264 17.027 1.00 89.75 89 AR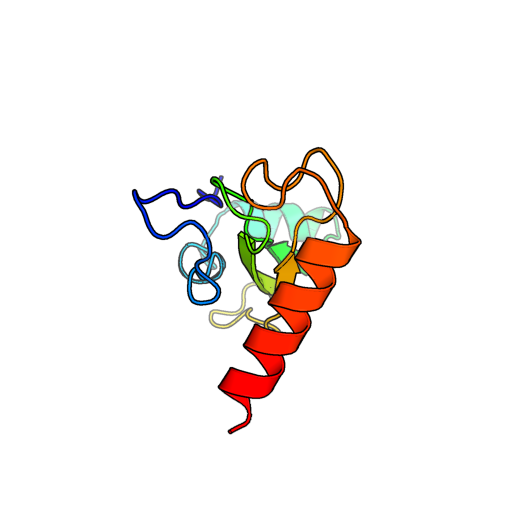G A C 1
ATOM 627 O O . ARG A 1 89 ? -7.729 4.199 16.437 1.00 89.75 89 ARG A O 1
ATOM 634 N N . ALA A 1 90 ? -8.418 5.368 18.228 1.00 90.06 90 ALA A N 1
ATOM 635 C CA . ALA A 1 90 ? -8.971 4.216 18.930 1.00 90.06 90 ALA A CA 1
ATOM 636 C C . ALA A 1 90 ? -10.159 3.621 18.160 1.00 90.06 90 ALA A C 1
ATOM 638 O O . ALA A 1 90 ? -10.226 2.408 17.995 1.00 90.06 90 ALA A O 1
ATOM 639 N N . ALA A 1 91 ? -11.035 4.470 17.607 1.00 89.38 91 ALA A N 1
ATOM 640 C CA . ALA A 1 91 ? -12.144 4.019 16.767 1.00 89.38 91 ALA A CA 1
ATOM 641 C C . ALA A 1 91 ? -11.652 3.355 15.470 1.00 89.38 91 ALA A C 1
ATOM 643 O O . ALA A 1 91 ? -12.148 2.298 15.096 1.00 89.38 91 ALA A O 1
ATOM 644 N N . GLN A 1 92 ? -10.636 3.928 14.813 1.00 90.38 92 GLN A N 1
ATOM 645 C CA . GLN A 1 92 ? -10.010 3.328 13.623 1.00 90.38 92 GLN A CA 1
ATOM 646 C C . GLN A 1 92 ? -9.420 1.946 13.929 1.00 90.38 92 GLN A C 1
ATOM 648 O O . GLN A 1 92 ? -9.558 1.022 13.132 1.00 90.38 92 GLN A O 1
ATOM 653 N N . TRP A 1 93 ? -8.788 1.790 15.095 1.00 91.56 93 TRP A N 1
ATOM 654 C CA . TRP A 1 93 ? -8.204 0.515 15.501 1.00 91.56 93 TRP A CA 1
ATOM 655 C C . TRP A 1 93 ? -9.261 -0.528 15.854 1.00 91.56 93 TRP A C 1
ATOM 657 O O . TRP A 1 93 ? -9.154 -1.662 15.404 1.00 91.56 93 TRP A O 1
ATOM 667 N N . MET A 1 94 ? -10.312 -0.130 16.575 1.00 92.75 94 MET A N 1
ATOM 668 C CA . MET A 1 94 ? -11.474 -0.978 16.855 1.00 92.75 94 MET A CA 1
ATOM 669 C C . MET A 1 94 ? -12.100 -1.511 15.559 1.00 92.75 94 MET A C 1
ATOM 671 O O . MET A 1 94 ? -12.285 -2.716 15.426 1.00 92.75 94 MET A O 1
ATOM 675 N N . LEU A 1 95 ? -12.365 -0.630 14.588 1.00 91.06 95 LEU A N 1
ATOM 676 C CA . LEU A 1 95 ? -12.935 -1.020 13.297 1.00 91.06 95 LEU A CA 1
ATOM 677 C C . LEU A 1 95 ? -11.998 -1.943 12.512 1.00 91.06 95 LEU A C 1
ATOM 679 O O . LEU A 1 95 ? -12.459 -2.919 11.935 1.00 91.06 95 LEU A O 1
ATOM 683 N N . LEU A 1 96 ? -10.687 -1.675 12.505 1.00 91.62 96 LEU A N 1
ATOM 684 C CA . LEU A 1 96 ? -9.739 -2.563 11.832 1.00 91.62 96 LEU A CA 1
ATOM 685 C C . LEU A 1 96 ? -9.712 -3.957 12.464 1.00 91.62 96 LEU A C 1
ATOM 687 O O . LEU A 1 96 ? -9.681 -4.940 11.732 1.00 91.62 96 LEU A O 1
ATOM 691 N N . GLN A 1 97 ? -9.697 -4.044 13.798 1.00 93.69 97 GLN A N 1
ATOM 692 C CA . GLN A 1 97 ? -9.733 -5.334 14.491 1.00 93.69 97 GLN A CA 1
ATOM 693 C C . GLN A 1 97 ? -10.998 -6.105 14.113 1.00 93.69 97 GLN A C 1
ATOM 695 O O . GLN A 1 97 ? -10.887 -7.232 13.647 1.00 93.69 97 GLN A O 1
ATOM 700 N N . GLN A 1 98 ? -12.165 -5.455 14.175 1.00 92.81 98 GLN A N 1
ATOM 701 C CA . GLN A 1 98 ? -13.428 -6.058 13.752 1.00 92.81 98 GLN A CA 1
ATOM 702 C C . GLN A 1 98 ? -13.364 -6.582 12.308 1.00 92.81 98 GLN A C 1
ATOM 704 O O . GLN A 1 98 ? -13.736 -7.722 12.062 1.00 92.81 98 GLN A O 1
ATOM 709 N N . MET A 1 99 ? -12.841 -5.795 11.360 1.00 91.44 99 MET A N 1
ATOM 710 C CA . MET A 1 99 ? -12.696 -6.235 9.965 1.00 91.44 99 MET A CA 1
ATOM 711 C C . MET A 1 99 ? -11.794 -7.469 9.824 1.00 91.44 99 MET A C 1
ATOM 713 O O . MET A 1 99 ? -12.061 -8.341 9.001 1.00 91.44 99 MET A O 1
ATOM 717 N N . VAL A 1 100 ? -10.699 -7.534 10.589 1.00 93.19 100 VAL A N 1
ATOM 718 C CA . VAL A 1 100 ? -9.779 -8.681 10.569 1.00 93.19 100 VAL A CA 1
ATOM 719 C C . VAL A 1 100 ? -10.440 -9.921 11.164 1.00 93.19 100 VAL A C 1
ATOM 721 O O . VAL A 1 100 ? -10.263 -11.007 10.615 1.00 93.19 100 VAL A O 1
ATOM 724 N N . ASP A 1 101 ? -11.190 -9.764 12.252 1.00 96.12 101 ASP A N 1
ATOM 725 C CA . ASP A 1 101 ? -11.908 -10.859 12.900 1.00 96.12 101 ASP A CA 1
ATOM 726 C C . ASP A 1 101 ? -13.018 -11.400 11.985 1.00 96.12 101 ASP A C 1
ATOM 728 O O . ASP A 1 101 ? -13.064 -12.599 11.721 1.00 96.12 101 ASP A O 1
ATOM 732 N N . GLU A 1 102 ? -13.829 -10.522 11.386 1.00 93.00 102 GLU A N 1
ATOM 733 C CA . GLU A 1 102 ? -14.858 -10.896 10.402 1.00 93.00 102 GLU A CA 1
ATOM 734 C C . GLU A 1 102 ? -14.269 -11.617 9.180 1.00 93.00 102 GLU A C 1
ATOM 736 O O . GLU A 1 102 ? -14.865 -12.561 8.663 1.00 93.00 102 GLU A O 1
ATOM 741 N N . ALA A 1 103 ? -13.081 -11.210 8.721 1.00 90.81 103 ALA A N 1
ATOM 742 C CA . ALA A 1 103 ? -12.402 -11.859 7.602 1.00 90.81 103 ALA A CA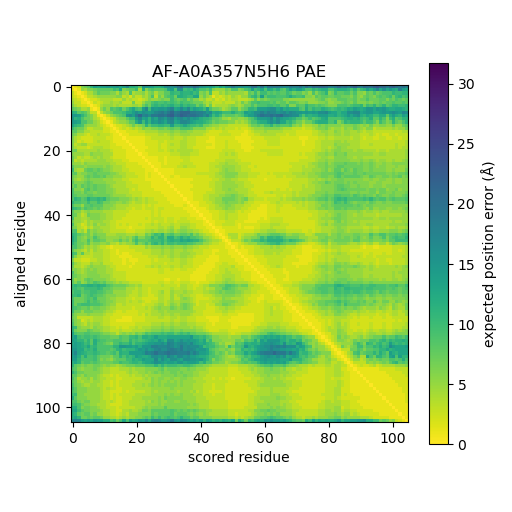 1
ATOM 743 C C . ALA A 1 103 ? -11.848 -13.254 7.944 1.00 90.81 103 ALA A C 1
ATOM 745 O O . ALA A 1 103 ? -11.565 -14.034 7.031 1.00 90.81 103 ALA A O 1
ATOM 746 N N . ARG A 1 104 ? -11.646 -13.564 9.231 1.00 93.25 104 ARG A N 1
ATOM 747 C CA . ARG A 1 104 ? -11.118 -14.857 9.695 1.00 93.25 104 ARG A CA 1
ATOM 748 C C . ARG A 1 104 ? -12.210 -15.887 9.987 1.00 93.25 104 ARG A C 1
ATOM 750 O O . ARG A 1 104 ? -11.909 -17.074 9.866 1.00 93.25 104 ARG A O 1
ATOM 757 N N . GLY A 1 105 ? -13.438 -15.438 10.262 1.00 83.88 105 GLY A N 1
ATOM 758 C CA . GLY A 1 105 ? -14.591 -16.293 10.571 1.00 83.88 105 GLY A CA 1
ATOM 759 C C . GLY A 1 105 ? -14.707 -16.639 12.048 1.00 83.88 105 GLY A C 1
ATOM 760 O O . GLY A 1 105 ? -13.690 -17.061 12.643 1.00 83.88 105 GLY A O 1
#

Mean predicted aligned error: 5.25 Å

Radius 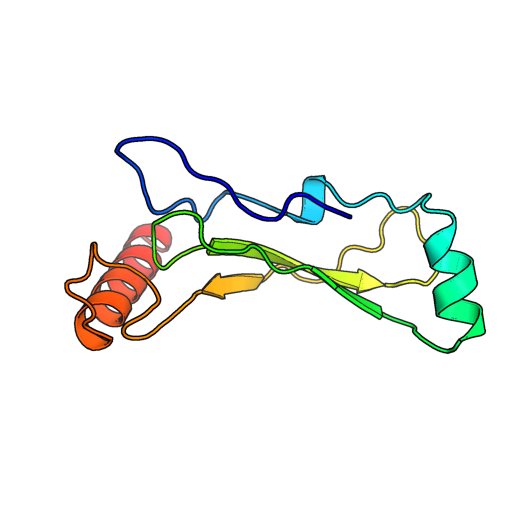of gyration: 16.02 Å; Cα contacts (8 Å, |Δi|>4): 182; chains: 1; bounding box: 42×30×39 Å

Sequence (105 aa):
TVDSTLKIGEQPLRPEFDVTLAYNPASVLIPVARLDGIGFTALGAATGGGFVAGQGGVMRLDGSADPIGPRALFLRLGAAASELTGQSRAAQWMLLQQMVDEARG